Protein AF-A0A0D1ZKR7-F1 (afdb_monomer_lite)

pLDDT: mean 76.99, std 15.0, range [28.22, 93.5]

Organism: NCBI:txid569365

Radius of gyration: 15.94 Å; chains: 1; bounding box: 46×26×47 Å

Structure (mmCIF, N/CA/C/O backbone):
data_AF-A0A0D1ZKR7-F1
#
_entry.id   AF-A0A0D1ZKR7-F1
#
loop_
_atom_site.group_PDB
_atom_site.id
_atom_site.type_symbol
_atom_site.label_atom_id
_atom_site.label_alt_id
_atom_site.label_comp_id
_atom_site.label_asym_id
_atom_site.label_entity_id
_atom_site.label_seq_id
_atom_site.pdbx_PDB_ins_code
_atom_site.Cartn_x
_atom_site.Cartn_y
_atom_site.Cartn_z
_atom_site.occupancy
_atom_site.B_iso_or_equiv
_atom_site.auth_seq_id
_atom_site.auth_comp_id
_atom_site.auth_asym_id
_atom_site.auth_atom_id
_atom_site.pdbx_PDB_model_num
ATOM 1 N N . MET A 1 1 ? -23.865 -12.008 8.000 1.00 28.22 1 MET A N 1
ATOM 2 C CA . MET A 1 1 ? -23.292 -11.454 6.757 1.00 28.22 1 MET A CA 1
ATOM 3 C C . MET A 1 1 ? -22.402 -10.299 7.168 1.00 28.22 1 MET A C 1
ATOM 5 O O . MET A 1 1 ? -22.925 -9.312 7.665 1.00 28.22 1 MET A O 1
ATOM 9 N N . VAL A 1 2 ? -21.082 -10.460 7.088 1.00 32.28 2 VAL A N 1
ATOM 10 C CA . VAL A 1 2 ? -20.154 -9.342 7.297 1.00 32.28 2 VAL A CA 1
ATOM 11 C C . VAL A 1 2 ? -20.226 -8.478 6.047 1.00 32.28 2 VAL A C 1
ATOM 13 O O . VAL A 1 2 ? -19.867 -8.919 4.959 1.00 32.28 2 VAL A O 1
ATOM 16 N N . VAL A 1 3 ? -20.813 -7.293 6.183 1.00 32.81 3 VAL A N 1
ATOM 17 C CA . VAL A 1 3 ? -20.781 -6.279 5.128 1.00 32.81 3 VAL A CA 1
ATOM 18 C C . VAL A 1 3 ? -19.300 -6.003 4.857 1.00 32.81 3 VAL A C 1
ATOM 20 O O . VAL A 1 3 ? -18.576 -5.764 5.827 1.00 32.81 3 VAL A O 1
ATOM 23 N N . PRO A 1 4 ? -18.810 -6.086 3.607 1.00 40.00 4 PRO A N 1
ATOM 24 C CA . PRO A 1 4 ? -17.446 -5.676 3.325 1.00 40.00 4 PRO A CA 1
ATOM 25 C C . PRO A 1 4 ? -17.354 -4.203 3.713 1.00 40.00 4 PRO A C 1
ATOM 27 O O . PRO A 1 4 ? -18.052 -3.361 3.153 1.00 40.00 4 PRO A O 1
ATOM 30 N N . LEU A 1 5 ? -16.566 -3.916 4.748 1.00 44.47 5 LEU A N 1
ATOM 31 C CA . LEU A 1 5 ? -16.578 -2.620 5.420 1.00 44.47 5 LEU A CA 1
ATOM 32 C C . LEU A 1 5 ? -16.019 -1.494 4.523 1.00 44.47 5 LEU A C 1
ATOM 34 O O . LEU A 1 5 ? -16.132 -0.331 4.890 1.00 44.47 5 LEU A O 1
ATOM 38 N N . PHE A 1 6 ? -15.466 -1.813 3.341 1.00 45.81 6 PHE A N 1
ATOM 39 C CA . PHE A 1 6 ? -14.691 -0.895 2.501 1.00 45.81 6 PHE A CA 1
ATOM 40 C C . PHE A 1 6 ? -14.958 -1.069 1.003 1.00 45.81 6 PHE A C 1
ATOM 42 O O . PHE A 1 6 ? -15.049 -2.189 0.502 1.00 45.81 6 PHE A O 1
ATOM 49 N N . GLY A 1 7 ? -14.987 0.058 0.281 1.00 51.41 7 GLY A N 1
ATOM 50 C CA . GLY A 1 7 ? -14.924 0.113 -1.186 1.00 51.41 7 GLY A CA 1
ATOM 51 C C . GLY A 1 7 ? -13.571 -0.315 -1.777 1.00 51.41 7 GLY A C 1
ATOM 52 O O . GLY A 1 7 ? -13.465 -0.445 -2.990 1.00 51.41 7 GLY A O 1
ATOM 53 N N . TRP A 1 8 ? -12.564 -0.569 -0.932 1.00 66.06 8 TRP A N 1
ATOM 54 C CA . TRP A 1 8 ? -11.335 -1.299 -1.253 1.00 66.06 8 TRP A CA 1
ATOM 55 C C . TRP A 1 8 ? -11.293 -2.536 -0.352 1.00 66.06 8 TRP A C 1
ATOM 57 O O . TRP A 1 8 ? -11.145 -2.415 0.864 1.00 66.06 8 TRP A O 1
ATOM 67 N N . SER A 1 9 ? -11.552 -3.718 -0.906 1.00 68.75 9 SER A N 1
ATOM 68 C CA . SER A 1 9 ? -11.776 -4.922 -0.107 1.00 68.75 9 SER A CA 1
ATOM 69 C C . SER A 1 9 ? -10.486 -5.430 0.546 1.00 68.75 9 SER A C 1
ATOM 71 O O . SER A 1 9 ? -9.378 -5.175 0.077 1.00 68.75 9 SER A O 1
ATOM 73 N N . ALA A 1 10 ? -10.613 -6.238 1.606 1.00 68.88 10 ALA A N 1
ATOM 74 C CA . ALA A 1 10 ? -9.464 -6.932 2.198 1.00 68.88 10 ALA A CA 1
ATOM 75 C C . ALA A 1 10 ? -8.719 -7.817 1.174 1.00 68.88 10 ALA A C 1
ATOM 77 O O . ALA A 1 10 ? -7.517 -8.036 1.311 1.00 68.88 10 ALA A O 1
ATOM 78 N N . GLY A 1 11 ? -9.423 -8.307 0.145 1.00 69.94 11 GLY A N 1
ATOM 79 C CA . GLY A 1 11 ? -8.822 -9.018 -0.983 1.00 69.94 11 GLY A CA 1
ATOM 80 C C . GLY A 1 11 ? -7.975 -8.100 -1.863 1.00 69.94 11 GLY A C 1
ATOM 81 O O . GLY A 1 11 ? -6.853 -8.468 -2.207 1.00 69.94 11 GLY A O 1
ATOM 82 N N . ASP A 1 12 ? -8.462 -6.891 -2.148 1.00 77.81 12 ASP A N 1
ATOM 83 C CA . ASP A 1 12 ? -7.728 -5.893 -2.933 1.00 77.81 12 ASP A CA 1
ATOM 84 C C . ASP A 1 12 ? -6.428 -5.495 -2.228 1.00 77.81 12 ASP A C 1
ATOM 86 O O . ASP A 1 12 ? -5.372 -5.497 -2.853 1.00 77.81 12 ASP A O 1
ATOM 90 N N . VAL A 1 13 ? -6.457 -5.294 -0.904 1.00 79.44 13 VAL A N 1
ATOM 91 C CA . VAL A 1 13 ? -5.251 -5.001 -0.106 1.00 79.44 13 VAL A CA 1
ATOM 92 C C . VAL A 1 13 ? -4.197 -6.108 -0.245 1.00 79.44 13 VAL A C 1
ATOM 94 O O . VAL A 1 13 ? -3.022 -5.823 -0.482 1.00 79.44 13 VAL A O 1
ATOM 97 N N . VAL A 1 14 ? -4.598 -7.381 -0.152 1.00 80.31 14 VAL A N 1
ATOM 98 C CA . VAL A 1 14 ? -3.680 -8.529 -0.302 1.00 80.31 14 VAL A CA 1
ATOM 99 C C . VAL A 1 14 ? -3.076 -8.581 -1.707 1.00 80.31 14 VAL A C 1
ATOM 101 O O . VAL A 1 14 ? -1.869 -8.800 -1.863 1.00 80.31 14 VAL A O 1
ATOM 104 N N . VAL A 1 15 ? -3.895 -8.361 -2.737 1.00 80.94 15 VAL A N 1
ATOM 105 C CA . VAL A 1 15 ? -3.432 -8.308 -4.131 1.00 80.94 15 VAL A CA 1
ATOM 106 C C . VAL A 1 15 ? -2.446 -7.155 -4.322 1.00 80.94 15 VAL A C 1
ATOM 108 O O . VAL A 1 15 ? -1.374 -7.357 -4.903 1.00 80.94 15 VAL A O 1
ATOM 111 N N . SER A 1 16 ? -2.742 -5.981 -3.764 1.00 81.31 16 SER A N 1
ATOM 112 C CA . SER A 1 16 ? -1.883 -4.803 -3.844 1.00 81.31 16 SER A CA 1
ATOM 113 C C . SER A 1 16 ? -0.528 -5.017 -3.173 1.00 81.31 16 SER A C 1
ATOM 115 O O . SER A 1 16 ? 0.496 -4.696 -3.776 1.00 81.31 16 SER A O 1
ATOM 117 N N . ILE A 1 17 ? -0.488 -5.618 -1.977 1.00 84.38 17 ILE A N 1
ATOM 118 C CA . ILE A 1 17 ? 0.759 -5.982 -1.275 1.00 84.38 17 ILE A CA 1
ATOM 119 C C . ILE A 1 17 ? 1.634 -6.870 -2.165 1.00 84.38 17 ILE A C 1
ATOM 121 O O . ILE A 1 17 ? 2.829 -6.605 -2.346 1.00 84.38 17 ILE A O 1
ATOM 125 N N . LYS A 1 18 ? 1.041 -7.911 -2.764 1.00 83.06 18 LYS A N 1
ATOM 126 C CA . LYS A 1 18 ? 1.758 -8.835 -3.652 1.00 83.06 18 LYS A CA 1
ATOM 127 C C . LYS A 1 18 ? 2.335 -8.100 -4.865 1.00 83.06 18 LYS A C 1
ATOM 129 O O . LYS A 1 18 ? 3.520 -8.260 -5.164 1.00 83.06 18 LYS A O 1
ATOM 134 N N . LEU A 1 19 ? 1.532 -7.257 -5.512 1.00 81.44 19 LEU A N 1
ATOM 135 C CA . LEU A 1 19 ? 1.938 -6.508 -6.698 1.00 81.44 19 LEU A CA 1
ATOM 136 C C . LEU A 1 19 ? 3.054 -5.492 -6.388 1.00 81.44 19 LEU A C 1
ATOM 138 O O . LEU A 1 19 ? 4.050 -5.438 -7.110 1.00 81.44 19 LEU A O 1
ATOM 142 N N . LEU A 1 20 ? 2.958 -4.755 -5.275 1.00 85.25 20 LEU A N 1
ATOM 143 C CA . LEU A 1 20 ? 3.997 -3.823 -4.811 1.00 85.25 20 LEU A CA 1
ATOM 144 C C . LEU A 1 20 ? 5.337 -4.537 -4.575 1.00 85.25 20 LEU A C 1
ATOM 146 O O . LEU A 1 20 ? 6.380 -4.091 -5.065 1.00 85.25 20 LEU A O 1
ATOM 150 N N . ARG A 1 21 ? 5.314 -5.686 -3.882 1.00 85.62 21 ARG A N 1
ATOM 151 C CA . ARG A 1 21 ? 6.510 -6.511 -3.631 1.00 85.62 21 ARG A CA 1
ATOM 152 C C . ARG A 1 21 ? 7.138 -7.008 -4.933 1.00 85.62 21 ARG A C 1
ATOM 154 O O . ARG A 1 21 ? 8.359 -6.945 -5.096 1.00 85.62 21 ARG A O 1
ATOM 161 N N . GLN A 1 22 ? 6.314 -7.457 -5.877 1.00 80.25 22 GLN A N 1
ATOM 162 C CA . GLN A 1 22 ? 6.775 -7.911 -7.186 1.00 80.25 22 GLN A CA 1
ATOM 163 C C . GLN A 1 22 ? 7.427 -6.762 -7.974 1.00 80.25 22 GLN A C 1
ATOM 165 O O . GLN A 1 22 ? 8.522 -6.941 -8.510 1.00 80.25 22 GLN A O 1
ATOM 170 N N . ILE A 1 23 ? 6.845 -5.560 -7.977 1.00 78.62 23 ILE A N 1
ATOM 171 C CA . ILE A 1 23 ? 7.433 -4.381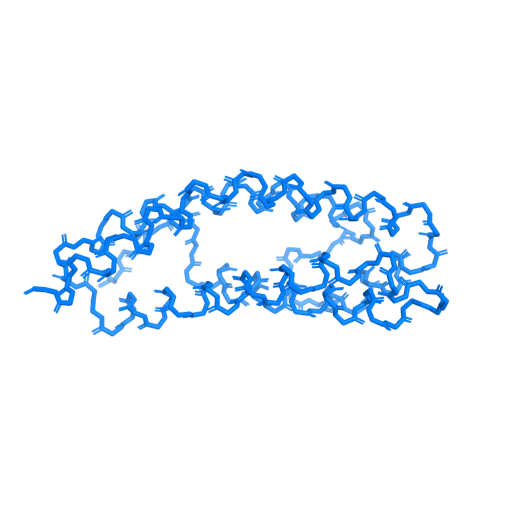 -8.638 1.00 78.62 23 ILE A CA 1
ATOM 172 C C . ILE A 1 23 ? 8.766 -3.979 -7.991 1.00 78.62 23 ILE A C 1
ATOM 174 O O . ILE A 1 23 ? 9.743 -3.708 -8.691 1.00 78.62 23 ILE A O 1
ATOM 178 N N . GLY A 1 24 ? 8.861 -4.009 -6.660 1.00 78.00 24 GLY A N 1
ATOM 179 C CA . GLY A 1 24 ? 10.133 -3.796 -5.966 1.00 78.00 24 GLY A CA 1
ATOM 180 C C . GLY A 1 24 ? 11.208 -4.803 -6.405 1.00 78.00 24 GLY A C 1
ATOM 181 O O . GLY A 1 24 ? 12.350 -4.429 -6.687 1.00 78.00 24 GLY A O 1
ATOM 182 N N . ALA A 1 25 ? 10.847 -6.083 -6.539 1.00 77.25 25 ALA A N 1
ATOM 183 C CA . ALA A 1 25 ? 11.747 -7.116 -7.057 1.00 77.25 25 ALA A CA 1
ATOM 184 C C . ALA A 1 25 ? 12.125 -6.891 -8.534 1.00 77.25 25 ALA A C 1
ATOM 186 O O . ALA A 1 25 ? 13.268 -7.152 -8.928 1.00 77.25 25 ALA A O 1
ATOM 187 N N . ALA A 1 26 ? 11.204 -6.357 -9.340 1.00 73.12 26 ALA A N 1
ATOM 188 C CA . ALA A 1 26 ? 11.451 -5.990 -10.728 1.00 73.12 26 ALA A CA 1
ATOM 189 C C . ALA A 1 26 ? 12.564 -4.955 -10.849 1.00 73.12 26 ALA A C 1
ATOM 191 O O . ALA A 1 26 ? 13.538 -5.183 -11.566 1.00 73.12 26 ALA A O 1
ATOM 192 N N . PHE A 1 27 ? 12.452 -3.855 -10.105 1.00 71.50 27 PHE A N 1
ATOM 193 C CA . PHE A 1 27 ? 13.473 -2.815 -10.079 1.00 71.50 27 PHE A CA 1
ATOM 194 C C . PHE A 1 27 ? 14.833 -3.356 -9.613 1.00 71.5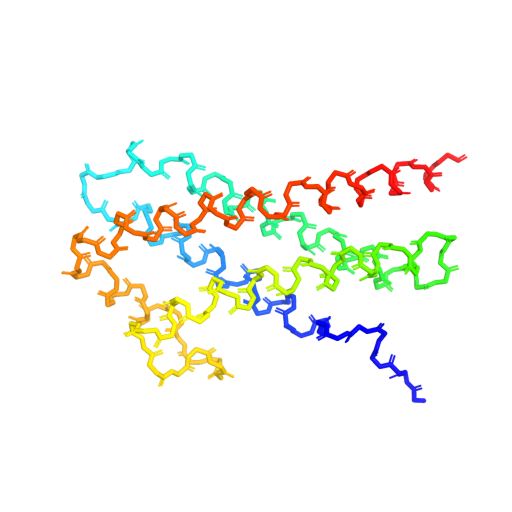0 27 PHE A C 1
ATOM 196 O O . PHE A 1 27 ? 15.860 -2.977 -10.174 1.00 71.50 27 PHE A O 1
ATOM 203 N N . LYS A 1 28 ? 14.861 -4.293 -8.648 1.00 72.31 28 LYS A N 1
ATOM 204 C CA . LYS A 1 28 ? 16.107 -4.933 -8.175 1.00 72.31 28 LYS A CA 1
ATOM 205 C C . LYS A 1 28 ? 16.831 -5.741 -9.253 1.00 72.31 28 LYS A C 1
ATOM 207 O O . LYS A 1 28 ? 18.050 -5.856 -9.182 1.00 72.31 28 LYS A O 1
ATOM 212 N N . SER A 1 29 ? 16.097 -6.320 -10.202 1.00 69.19 29 SER A N 1
ATOM 213 C CA . SER A 1 29 ? 16.650 -7.179 -11.259 1.00 69.19 29 SER A CA 1
ATOM 214 C C . SER A 1 29 ? 16.609 -6.536 -12.651 1.00 69.19 29 SER A C 1
ATOM 216 O O . SER A 1 29 ? 16.708 -7.238 -13.653 1.00 69.19 29 SER A O 1
ATOM 218 N N . ALA A 1 30 ? 16.447 -5.211 -12.728 1.00 67.31 30 ALA A N 1
ATOM 219 C CA . ALA A 1 30 ? 16.784 -4.426 -13.911 1.00 67.31 30 ALA A CA 1
ATOM 220 C C . ALA A 1 30 ? 18.292 -4.119 -13.872 1.00 67.31 30 ALA A C 1
ATOM 222 O O . ALA A 1 30 ? 18.769 -3.399 -12.990 1.00 67.31 30 ALA A O 1
ATOM 223 N N . ASP A 1 31 ? 19.045 -4.723 -14.788 1.00 55.88 31 ASP A N 1
ATOM 224 C CA . ASP A 1 31 ? 20.508 -4.698 -14.778 1.00 55.88 31 ASP A CA 1
ATOM 225 C C . ASP A 1 31 ? 21.069 -3.262 -14.889 1.00 55.88 31 ASP A C 1
ATOM 227 O O . ASP A 1 31 ? 20.514 -2.415 -15.593 1.00 55.88 31 ASP A O 1
ATOM 231 N N . GLY A 1 32 ? 22.140 -2.955 -14.147 1.00 60.09 32 GLY A N 1
ATOM 232 C CA . GLY A 1 32 ? 22.817 -1.642 -14.161 1.00 60.09 32 GLY A CA 1
ATOM 233 C C . GLY A 1 32 ? 22.067 -0.459 -13.517 1.00 60.09 32 GLY A C 1
ATOM 234 O O . GLY A 1 32 ? 22.575 0.661 -13.513 1.00 60.09 32 GLY A O 1
ATOM 235 N N . ALA A 1 33 ? 20.875 -0.682 -12.953 1.00 60.25 33 ALA A N 1
ATOM 236 C CA . ALA A 1 33 ? 19.954 0.376 -12.532 1.00 60.25 33 ALA A CA 1
ATOM 237 C C . ALA A 1 33 ? 19.551 0.361 -11.042 1.00 60.25 33 ALA A C 1
ATOM 239 O O . ALA A 1 33 ? 18.754 1.185 -10.592 1.00 60.25 33 ALA A O 1
ATOM 240 N N . LYS A 1 34 ? 20.097 -0.560 -10.249 1.00 63.97 34 LYS A N 1
ATOM 241 C CA . LYS A 1 34 ? 19.690 -0.766 -8.851 1.00 63.97 34 LYS A CA 1
ATOM 242 C C . LYS A 1 34 ? 19.825 0.493 -7.979 1.00 63.97 34 LYS A C 1
ATOM 244 O O . LYS A 1 34 ? 18.963 0.742 -7.145 1.00 63.97 34 LYS A O 1
ATOM 249 N N . ALA A 1 35 ? 20.861 1.304 -8.208 1.00 70.38 35 ALA A N 1
ATOM 250 C CA . ALA A 1 35 ? 21.077 2.555 -7.478 1.00 70.38 35 ALA A CA 1
ATOM 251 C C . ALA A 1 35 ? 20.072 3.660 -7.856 1.00 70.38 35 ALA A C 1
ATOM 253 O O . ALA A 1 35 ? 19.650 4.418 -6.997 1.00 70.38 35 ALA A O 1
ATOM 254 N N . GLN A 1 36 ? 19.631 3.743 -9.119 1.00 74.38 36 GLN A N 1
ATOM 255 C CA . GLN A 1 36 ? 18.681 4.790 -9.540 1.00 74.38 36 GLN A CA 1
ATOM 256 C C . GLN A 1 36 ? 17.232 4.526 -9.092 1.00 74.38 36 GLN A C 1
ATOM 258 O O . GLN A 1 36 ? 16.401 5.443 -9.125 1.00 74.38 36 GLN A O 1
ATOM 263 N N . TYR A 1 37 ? 16.930 3.289 -8.687 1.00 79.44 37 TYR A N 1
ATOM 264 C CA . TYR A 1 37 ? 15.609 2.856 -8.227 1.00 79.44 37 TYR A CA 1
ATOM 265 C C . TYR A 1 37 ? 15.584 2.440 -6.752 1.00 79.44 37 TYR A C 1
ATOM 267 O O . TYR A 1 37 ? 14.535 2.004 -6.287 1.00 79.44 37 TYR A O 1
ATOM 275 N N . SER A 1 38 ? 16.691 2.573 -6.012 1.00 83.12 38 SER A N 1
ATOM 276 C CA . SER A 1 38 ? 16.787 2.142 -4.608 1.00 83.12 38 SER A CA 1
ATOM 277 C C . SER A 1 38 ? 15.677 2.726 -3.744 1.00 83.12 38 SER A C 1
ATOM 279 O O . SER A 1 38 ? 15.033 1.993 -3.003 1.00 83.12 38 SER A O 1
ATOM 281 N N . ASP A 1 39 ? 15.403 4.018 -3.900 1.00 86.44 39 ASP A N 1
ATOM 282 C CA . ASP A 1 39 ? 14.418 4.722 -3.079 1.00 86.44 39 ASP A CA 1
ATOM 283 C C . ASP A 1 39 ? 12.997 4.255 -3.392 1.00 86.44 39 ASP A C 1
ATOM 285 O O . ASP A 1 39 ? 12.205 4.015 -2.484 1.00 86.44 39 ASP A O 1
ATOM 289 N N . ALA A 1 40 ? 12.695 4.045 -4.677 1.00 86.38 40 ALA A N 1
ATOM 290 C CA . ALA A 1 40 ? 11.411 3.509 -5.118 1.00 86.38 40 ALA A CA 1
ATOM 291 C C . ALA A 1 40 ? 11.214 2.070 -4.622 1.00 86.38 40 ALA A C 1
ATOM 293 O O . ALA A 1 40 ? 10.141 1.725 -4.139 1.00 86.38 40 ALA A O 1
ATOM 294 N N . ILE A 1 41 ? 12.261 1.239 -4.693 1.00 85.25 41 ILE A N 1
ATOM 295 C CA . ILE A 1 41 ? 12.250 -0.129 -4.165 1.00 85.25 41 ILE A CA 1
ATOM 296 C C . ILE A 1 41 ? 11.945 -0.117 -2.669 1.00 85.25 41 ILE A C 1
ATOM 298 O O . ILE A 1 41 ? 11.030 -0.810 -2.236 1.00 85.25 41 ILE A O 1
ATOM 30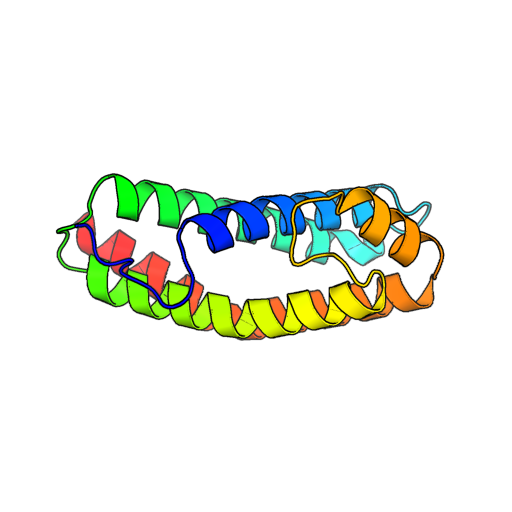2 N N . LEU A 1 42 ? 12.719 0.644 -1.891 1.00 89.94 42 LEU A N 1
ATOM 303 C CA . LEU A 1 42 ? 12.570 0.707 -0.440 1.00 89.94 42 LEU A CA 1
ATOM 304 C C . LEU A 1 42 ? 11.174 1.192 -0.069 1.00 89.94 42 LEU A C 1
ATOM 306 O O . LEU A 1 42 ? 10.505 0.559 0.741 1.00 89.94 42 LEU A O 1
ATOM 310 N N . TRP A 1 43 ? 10.707 2.255 -0.723 1.00 91.62 43 TRP A N 1
ATOM 311 C CA . TRP A 1 43 ? 9.386 2.799 -0.459 1.00 91.62 43 TRP A CA 1
ATOM 312 C C . TRP A 1 43 ? 8.261 1.805 -0.781 1.00 91.62 43 TRP A C 1
ATOM 314 O O . TRP A 1 43 ? 7.372 1.626 0.044 1.00 91.62 43 TRP A O 1
ATOM 324 N N . LEU A 1 44 ? 8.312 1.104 -1.922 1.00 89.06 44 LEU A N 1
ATOM 325 C CA . LEU A 1 44 ? 7.312 0.087 -2.280 1.00 89.06 44 LEU A CA 1
ATOM 326 C C . LEU A 1 44 ? 7.273 -1.071 -1.276 1.00 89.06 44 LEU A C 1
ATOM 328 O O . LEU A 1 44 ? 6.193 -1.568 -0.964 1.00 89.06 44 LEU A O 1
ATOM 332 N N . GLN A 1 45 ? 8.438 -1.501 -0.777 1.00 90.19 45 GLN A N 1
ATOM 333 C CA . GLN A 1 45 ? 8.515 -2.540 0.252 1.00 90.19 45 GLN A CA 1
ATOM 334 C C . GLN A 1 45 ? 7.906 -2.044 1.567 1.00 90.19 45 GLN A C 1
ATOM 336 O O . GLN A 1 45 ? 6.992 -2.678 2.080 1.00 90.19 45 GLN A O 1
ATOM 341 N N . SER A 1 46 ? 8.322 -0.870 2.048 1.00 91.12 46 SER A N 1
ATOM 342 C CA . SER A 1 46 ? 7.772 -0.284 3.274 1.00 91.12 46 SER A CA 1
ATOM 343 C C . SER A 1 46 ? 6.269 -0.027 3.184 1.00 91.12 46 SER A C 1
ATOM 345 O O . SER A 1 46 ? 5.555 -0.234 4.159 1.00 91.12 46 SER A O 1
ATOM 347 N N . PHE A 1 47 ? 5.771 0.401 2.024 1.00 91.62 47 PHE A N 1
ATOM 348 C CA . PHE A 1 47 ? 4.346 0.629 1.820 1.00 91.62 47 PHE A CA 1
ATOM 349 C C . PHE A 1 47 ? 3.548 -0.683 1.835 1.00 91.62 47 PHE A C 1
ATOM 351 O O . PHE A 1 47 ? 2.475 -0.740 2.429 1.00 91.62 47 PHE A O 1
ATOM 358 N N . ALA A 1 48 ? 4.086 -1.755 1.245 1.00 90.12 48 ALA A N 1
ATOM 359 C CA . ALA A 1 48 ? 3.478 -3.080 1.325 1.00 90.12 48 ALA A CA 1
ATOM 360 C C . ALA A 1 48 ? 3.400 -3.587 2.776 1.00 90.12 48 ALA A C 1
ATOM 362 O O . ALA A 1 48 ? 2.356 -4.083 3.186 1.00 90.12 48 ALA A O 1
ATOM 363 N N . ASP A 1 49 ? 4.465 -3.404 3.558 1.00 91.56 49 ASP A N 1
ATOM 364 C CA . ASP A 1 49 ? 4.502 -3.825 4.965 1.00 91.56 49 ASP A CA 1
ATOM 365 C C . ASP A 1 49 ? 3.519 -3.003 5.824 1.00 91.56 49 ASP A C 1
ATOM 367 O O . ASP A 1 49 ? 2.826 -3.542 6.681 1.00 91.56 49 ASP A O 1
ATOM 371 N N . GLN A 1 50 ? 3.372 -1.701 5.549 1.00 90.25 50 GLN A N 1
ATOM 372 C CA . GLN A 1 50 ? 2.357 -0.864 6.200 1.00 90.25 50 GLN A CA 1
ATOM 373 C C . GLN A 1 50 ? 0.932 -1.348 5.911 1.00 90.25 50 GLN A C 1
ATOM 375 O O . GLN A 1 50 ? 0.117 -1.4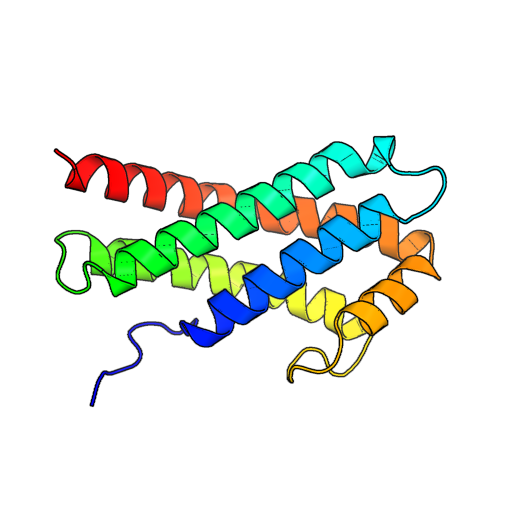21 6.826 1.00 90.25 50 GLN A O 1
ATOM 380 N N . LEU A 1 51 ? 0.624 -1.696 4.658 1.00 89.50 51 LEU A N 1
ATOM 381 C CA . LEU A 1 51 ? -0.685 -2.249 4.301 1.00 89.50 51 LEU A CA 1
ATOM 382 C C . LEU A 1 51 ? -0.945 -3.599 4.984 1.00 89.50 51 LEU A C 1
ATOM 384 O O . LEU A 1 51 ? -2.076 -3.863 5.389 1.00 89.50 51 LEU A O 1
ATOM 388 N N . GLU A 1 52 ? 0.089 -4.430 5.136 1.00 90.06 52 GLU A N 1
ATOM 389 C CA . GLU A 1 52 ? 0.006 -5.711 5.844 1.00 90.06 52 GLU A CA 1
ATOM 390 C C . GLU A 1 52 ? -0.331 -5.499 7.326 1.00 90.06 52 GLU A C 1
ATOM 392 O O . GLU A 1 52 ? -1.331 -6.036 7.798 1.00 90.06 52 GLU A O 1
ATOM 397 N N . HIS A 1 53 ? 0.390 -4.615 8.024 1.00 88.06 53 HIS A N 1
ATOM 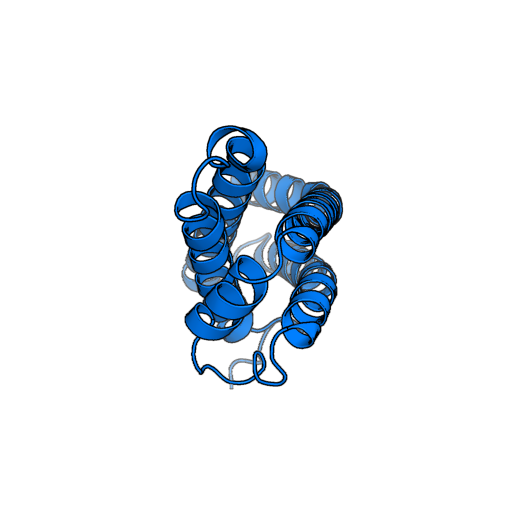398 C CA . HIS A 1 53 ? 0.110 -4.303 9.431 1.00 88.06 53 HIS A CA 1
ATOM 399 C C . HIS A 1 53 ? -1.292 -3.717 9.649 1.00 88.06 53 HIS A C 1
ATOM 401 O O . HIS A 1 53 ? -1.978 -4.074 10.605 1.00 88.06 53 HIS A O 1
ATOM 407 N N . VAL A 1 54 ? -1.746 -2.824 8.763 1.00 86.38 54 VAL A N 1
ATOM 408 C CA . VAL A 1 54 ? -3.094 -2.239 8.861 1.00 86.38 54 VAL A CA 1
ATOM 409 C C . VAL A 1 54 ? -4.166 -3.306 8.678 1.00 86.38 54 VAL A C 1
ATOM 411 O O . VAL A 1 54 ? -5.157 -3.316 9.409 1.00 86.38 54 VAL A O 1
ATOM 414 N N . LYS A 1 55 ? -3.963 -4.225 7.729 1.00 86.62 55 LYS A N 1
ATOM 415 C CA . LYS A 1 55 ? -4.863 -5.358 7.526 1.00 86.62 55 LYS A CA 1
ATOM 416 C C . LYS A 1 55 ? -4.913 -6.248 8.771 1.00 86.62 55 LYS A C 1
ATOM 418 O O . LYS A 1 55 ? -6.005 -6.539 9.250 1.00 86.62 55 LYS A O 1
ATOM 423 N N . GLU A 1 56 ? -3.758 -6.664 9.288 1.00 86.50 56 GLU A N 1
ATOM 424 C CA . GLU A 1 56 ? -3.663 -7.513 10.484 1.00 86.50 56 GLU A CA 1
ATOM 425 C C . GLU A 1 56 ? -4.357 -6.872 11.688 1.00 86.50 56 GLU A C 1
ATOM 427 O O . GLU A 1 56 ? -5.103 -7.532 12.411 1.00 86.50 56 GLU A O 1
ATOM 432 N N . TYR A 1 57 ? -4.174 -5.564 11.864 1.00 83.88 57 TYR A N 1
ATOM 433 C CA . TYR A 1 57 ? -4.820 -4.811 12.926 1.00 83.88 57 TYR A CA 1
ATOM 434 C C . TYR A 1 57 ? -6.348 -4.784 12.794 1.00 83.88 57 TYR A C 1
ATOM 436 O O . TYR A 1 57 ? -7.051 -5.062 13.766 1.00 83.88 57 TYR A O 1
ATOM 444 N N . LEU A 1 58 ? -6.874 -4.460 11.607 1.00 82.75 58 LEU A N 1
ATOM 445 C CA . LEU A 1 58 ? -8.321 -4.401 11.374 1.00 82.75 58 LEU A CA 1
ATOM 446 C C . LEU A 1 58 ? -8.983 -5.776 11.533 1.00 82.75 58 LEU A C 1
ATOM 448 O O . LEU A 1 58 ? -10.100 -5.855 12.045 1.00 82.75 58 LEU A O 1
ATOM 452 N N . ASP A 1 59 ? -8.289 -6.847 11.139 1.00 83.88 59 ASP A N 1
ATOM 453 C CA . ASP A 1 59 ? -8.753 -8.222 11.333 1.00 83.88 59 ASP A CA 1
ATOM 454 C C . ASP A 1 59 ? -8.767 -8.612 12.823 1.00 83.88 59 ASP A C 1
ATOM 456 O O . ASP A 1 59 ? -9.705 -9.265 13.283 1.00 83.88 59 ASP A O 1
ATOM 460 N N . ALA A 1 60 ? -7.747 -8.205 13.588 1.00 84.44 60 ALA A N 1
ATOM 461 C CA . ALA A 1 60 ? -7.633 -8.516 15.013 1.00 84.44 60 ALA A CA 1
ATOM 462 C C . ALA A 1 60 ? -8.578 -7.678 15.892 1.00 84.44 60 ALA A C 1
ATOM 464 O O . ALA A 1 60 ? -9.053 -8.156 16.924 1.00 84.44 60 ALA A O 1
ATOM 465 N N . GLN A 1 61 ? -8.846 -6.427 15.505 1.00 82.50 61 GLN A N 1
ATOM 466 C CA . GLN A 1 61 ? -9.606 -5.453 16.294 1.00 82.50 61 GLN A CA 1
ATOM 467 C C . GLN A 1 61 ? -10.695 -4.764 15.443 1.00 82.50 61 GLN A C 1
ATOM 469 O O . GLN A 1 61 ? -10.648 -3.555 15.196 1.00 82.50 61 GLN A O 1
ATOM 474 N N . PRO A 1 62 ? -11.735 -5.494 15.002 1.00 76.00 62 PRO A N 1
ATOM 475 C CA . PRO A 1 62 ? -12.744 -4.938 14.098 1.00 76.00 62 PRO A CA 1
ATOM 476 C C . PRO A 1 62 ? -13.655 -3.888 14.756 1.00 76.00 62 PRO A C 1
ATOM 478 O O . PRO A 1 62 ? -14.211 -3.036 14.068 1.00 76.00 62 PRO A O 1
ATOM 481 N N . THR A 1 63 ? -13.817 -3.925 16.083 1.00 81.62 63 THR A N 1
ATOM 482 C CA . THR A 1 63 ? -14.715 -3.033 16.848 1.00 81.62 63 THR A CA 1
ATOM 483 C C . THR A 1 63 ? -13.972 -1.957 17.634 1.00 81.62 63 THR A C 1
ATOM 485 O O . THR A 1 63 ? -14.504 -1.392 18.590 1.00 81.62 63 THR A O 1
ATOM 488 N N . ALA A 1 64 ? -12.714 -1.722 17.288 1.00 84.25 64 ALA A N 1
ATOM 489 C CA . ALA A 1 64 ? -11.875 -0.768 17.976 1.00 84.25 64 ALA A CA 1
ATOM 490 C C . ALA A 1 64 ? -12.288 0.680 17.670 1.00 84.25 64 ALA A C 1
ATOM 492 O O . ALA A 1 64 ? -12.905 0.973 16.642 1.00 84.25 64 ALA A O 1
ATOM 493 N N . LYS A 1 65 ? -11.968 1.596 18.592 1.00 87.69 65 LYS A N 1
ATOM 494 C CA . LYS A 1 65 ? -12.476 2.978 18.594 1.00 87.69 65 LYS A CA 1
ATOM 495 C C . LYS A 1 65 ? -12.236 3.700 17.267 1.00 87.69 65 LYS A C 1
ATOM 497 O O . LYS A 1 65 ? -13.116 4.429 16.813 1.00 87.69 65 LYS A O 1
ATOM 502 N N . TYR A 1 66 ? -11.069 3.499 16.658 1.00 88.25 66 TYR A N 1
ATOM 503 C CA . TYR A 1 66 ? -10.688 4.171 15.416 1.00 88.25 66 TYR A CA 1
ATOM 504 C C . TYR A 1 66 ? -10.773 3.272 14.177 1.00 88.25 66 TYR A C 1
ATOM 506 O O . TYR A 1 66 ? -10.442 3.731 13.083 1.00 88.25 66 TYR A O 1
ATOM 514 N N . SER A 1 67 ? -11.268 2.032 14.293 1.00 86.31 67 SER A N 1
ATOM 515 C CA . SER A 1 67 ? -11.317 1.082 13.169 1.00 86.31 67 SER A CA 1
ATOM 516 C C . SER A 1 67 ? -12.097 1.625 11.971 1.00 86.31 67 SER A C 1
ATOM 518 O O . SER A 1 67 ? -11.677 1.405 10.842 1.00 86.31 67 SER A O 1
ATOM 520 N N . ALA A 1 68 ? -13.172 2.392 12.202 1.00 86.19 68 ALA A N 1
ATOM 521 C CA . ALA A 1 68 ? -13.985 3.022 11.153 1.00 86.19 68 ALA A CA 1
ATOM 522 C C . ALA A 1 68 ? -13.337 4.255 10.490 1.00 86.19 68 ALA A C 1
ATOM 524 O O . ALA A 1 68 ? -13.702 4.597 9.366 1.00 86.19 68 ALA A O 1
ATOM 525 N N . GLU A 1 69 ? -12.358 4.893 11.132 1.00 89.06 69 GLU A N 1
ATOM 526 C CA . GLU A 1 69 ? -11.581 5.973 10.510 1.00 89.06 69 GLU A CA 1
ATOM 527 C C . GLU A 1 69 ? -10.376 5.402 9.744 1.00 89.06 69 GLU A C 1
ATOM 529 O O . GLU A 1 69 ? -10.140 5.770 8.597 1.00 89.06 69 GLU A O 1
ATOM 534 N N . ILE A 1 70 ? -9.679 4.408 10.310 1.00 88.25 70 ILE A N 1
ATOM 535 C CA . ILE A 1 70 ? -8.561 3.695 9.657 1.00 88.25 70 ILE A CA 1
ATOM 536 C C . ILE A 1 70 ? -9.014 3.081 8.324 1.00 88.25 70 ILE A C 1
ATOM 538 O O . ILE A 1 70 ? -8.446 3.344 7.268 1.00 88.25 70 ILE A O 1
ATOM 542 N N . ALA A 1 71 ? -10.100 2.323 8.376 1.00 86.25 71 ALA A N 1
ATOM 543 C CA . ALA A 1 71 ? -11.015 2.001 7.289 1.00 86.25 71 ALA A CA 1
ATOM 544 C C . ALA A 1 71 ? -11.106 3.005 6.122 1.00 86.25 71 ALA A C 1
ATOM 546 O O . ALA A 1 71 ? -10.886 2.675 4.955 1.00 86.25 71 ALA A O 1
ATOM 547 N N . ARG A 1 72 ? -11.472 4.247 6.441 1.00 88.62 72 ARG A N 1
ATOM 548 C CA . ARG A 1 72 ? -11.726 5.313 5.472 1.00 88.62 72 ARG A CA 1
ATOM 549 C C . ARG A 1 72 ? -10.434 5.781 4.812 1.00 88.62 72 ARG A C 1
ATOM 551 O O . ARG A 1 72 ? -10.403 6.091 3.617 1.00 88.62 72 ARG A O 1
ATOM 558 N N . GLN A 1 73 ? -9.351 5.797 5.581 1.00 90.50 73 GLN A N 1
ATOM 559 C CA . GLN A 1 73 ? -8.019 6.090 5.069 1.00 90.50 73 GLN A CA 1
ATOM 560 C C . GLN A 1 73 ? -7.528 4.977 4.139 1.00 90.50 73 GLN A C 1
ATOM 562 O O . GLN A 1 73 ? -6.995 5.270 3.070 1.00 90.50 73 GLN A O 1
ATOM 567 N N . VAL A 1 74 ? -7.797 3.711 4.472 1.00 88.75 74 VAL A N 1
ATOM 568 C CA . VAL A 1 74 ? -7.542 2.562 3.589 1.00 88.75 74 VAL A CA 1
ATOM 569 C C . VAL A 1 74 ? -8.320 2.703 2.278 1.00 88.75 74 VAL A C 1
ATOM 571 O O . VAL A 1 74 ? -7.729 2.571 1.211 1.00 88.75 74 VAL A O 1
ATOM 574 N N . GLU A 1 75 ? -9.598 3.084 2.308 1.00 88.56 75 GLU A N 1
ATOM 575 C CA . GLU A 1 75 ? -10.366 3.354 1.080 1.00 88.56 75 GLU A CA 1
ATOM 576 C C . GLU A 1 75 ? -9.743 4.484 0.233 1.00 88.56 75 GLU A C 1
ATOM 578 O O . GLU A 1 75 ? -9.691 4.409 -0.998 1.00 88.56 75 GLU A O 1
ATOM 583 N N . THR A 1 76 ? -9.233 5.533 0.883 1.00 89.44 76 THR A N 1
ATOM 584 C CA . THR A 1 76 ? -8.547 6.646 0.206 1.00 89.44 76 THR A CA 1
ATOM 585 C C . THR A 1 76 ? -7.248 6.185 -0.456 1.00 89.44 76 THR A C 1
ATOM 587 O O . THR A 1 76 ? -6.960 6.576 -1.590 1.00 89.44 76 THR A O 1
ATOM 590 N N . ILE A 1 77 ? -6.496 5.303 0.209 1.00 90.25 77 ILE A N 1
ATOM 591 C CA . ILE A 1 77 ? -5.322 4.645 -0.369 1.00 90.25 77 ILE A CA 1
ATOM 592 C C . ILE A 1 77 ? -5.724 3.798 -1.581 1.00 90.25 77 ILE A C 1
ATOM 594 O O . ILE A 1 77 ? -5.057 3.882 -2.611 1.00 90.25 77 ILE A O 1
ATOM 598 N N . GLY A 1 78 ? -6.829 3.054 -1.498 1.00 87.56 78 GLY A N 1
ATOM 599 C CA . GLY A 1 78 ? -7.346 2.253 -2.607 1.00 87.56 78 GLY A CA 1
ATOM 600 C C . GLY A 1 78 ? -7.605 3.071 -3.864 1.00 87.56 78 GLY A C 1
ATOM 601 O O . GLY A 1 78 ? -7.097 2.747 -4.931 1.00 87.56 78 GLY A O 1
ATOM 602 N N . LYS A 1 79 ? -8.254 4.231 -3.729 1.00 87.69 79 LYS A N 1
ATOM 603 C CA . LYS A 1 79 ? -8.490 5.148 -4.861 1.00 87.69 79 LYS A CA 1
ATOM 604 C C . LYS A 1 79 ? -7.193 5.649 -5.504 1.00 87.69 79 LYS A C 1
ATOM 606 O O . LYS A 1 79 ? -7.124 5.814 -6.725 1.00 87.69 79 LYS A O 1
ATOM 611 N N . ALA A 1 80 ? -6.161 5.913 -4.700 1.00 88.44 80 ALA A N 1
ATOM 612 C CA . ALA A 1 80 ? -4.840 6.271 -5.214 1.00 88.44 80 ALA A CA 1
ATOM 613 C C . ALA A 1 80 ? -4.174 5.079 -5.924 1.00 88.44 80 ALA A C 1
ATOM 615 O O . ALA A 1 80 ? -3.559 5.246 -6.983 1.00 88.44 80 ALA A O 1
ATOM 616 N N . TYR A 1 81 ? -4.347 3.876 -5.376 1.00 87.56 81 TYR A N 1
ATOM 617 C CA . TYR A 1 81 ? -3.842 2.633 -5.940 1.00 87.56 81 TYR A CA 1
ATOM 618 C C . TYR A 1 81 ? -4.492 2.287 -7.284 1.00 87.56 81 TYR A C 1
ATOM 620 O O . TYR A 1 81 ? -3.773 1.945 -8.216 1.00 87.56 81 TYR A O 1
ATOM 628 N N . ASP A 1 82 ? -5.803 2.483 -7.451 1.00 85.81 82 ASP A N 1
ATOM 629 C CA . ASP A 1 82 ? -6.524 2.218 -8.709 1.00 85.81 82 ASP A CA 1
ATOM 630 C C . ASP A 1 82 ? -5.920 2.966 -9.903 1.00 85.81 82 ASP A C 1
ATOM 632 O O . ASP A 1 82 ? -5.986 2.541 -11.059 1.00 85.81 82 ASP A O 1
ATOM 636 N N . ARG A 1 83 ? -5.350 4.151 -9.661 1.00 84.12 83 ARG A N 1
ATOM 637 C CA . ARG A 1 83 ? -4.645 4.909 -10.698 1.00 84.12 83 ARG A CA 1
ATOM 638 C C . ARG A 1 83 ? -3.319 4.245 -11.067 1.00 84.12 83 ARG A C 1
ATOM 640 O O . ARG A 1 83 ? -3.014 4.129 -12.253 1.00 84.12 83 ARG A O 1
ATOM 647 N N . PHE A 1 84 ? -2.561 3.813 -10.065 1.00 85.12 84 PHE A N 1
ATOM 648 C CA . PHE A 1 84 ? -1.301 3.099 -10.246 1.00 85.12 84 PHE A CA 1
ATOM 649 C C . PHE A 1 84 ? -1.518 1.745 -10.939 1.00 85.12 84 PHE A C 1
ATOM 651 O O . PHE A 1 84 ? -0.818 1.410 -11.892 1.00 85.12 84 PHE A O 1
ATOM 658 N N . GLU A 1 85 ? -2.551 1.004 -10.551 1.00 80.81 85 GLU A N 1
ATOM 659 C CA . GLU A 1 85 ? -2.920 -0.258 -11.186 1.00 80.81 85 GLU A CA 1
ATOM 660 C C . GLU A 1 85 ? -3.334 -0.064 -12.652 1.00 80.81 85 GLU A C 1
ATOM 662 O O . GLU A 1 85 ? -2.849 -0.775 -13.534 1.00 80.81 85 GLU A O 1
ATOM 667 N N . ARG A 1 86 ? -4.148 0.957 -12.958 1.00 82.38 86 ARG A N 1
ATOM 668 C CA . ARG A 1 86 ? -4.497 1.304 -14.348 1.00 82.38 86 ARG A CA 1
ATOM 669 C C . ARG A 1 86 ? -3.279 1.649 -15.202 1.00 82.38 86 ARG A C 1
ATOM 671 O O . ARG A 1 86 ? -3.289 1.393 -16.406 1.00 82.38 86 ARG A O 1
ATOM 678 N N . TYR A 1 87 ? -2.232 2.231 -14.617 1.00 82.06 87 TYR A N 1
ATOM 679 C CA . TYR A 1 87 ? -0.969 2.429 -15.326 1.00 82.06 87 TYR A CA 1
ATOM 680 C C . TYR A 1 87 ? -0.315 1.088 -15.681 1.00 82.06 87 TYR A C 1
ATOM 682 O O . TYR A 1 87 ? 0.068 0.881 -16.832 1.00 82.06 87 TYR A O 1
ATOM 690 N N . LEU A 1 88 ? -0.244 0.161 -14.726 1.00 76.38 88 LEU A N 1
ATOM 691 C CA . LEU A 1 88 ? 0.331 -1.168 -14.941 1.00 76.38 88 LEU A CA 1
ATOM 692 C C . LEU A 1 88 ? -0.451 -1.974 -15.988 1.00 76.38 88 LEU A C 1
ATOM 694 O O . LEU A 1 88 ? 0.155 -2.641 -16.825 1.00 76.38 88 LEU A O 1
ATOM 698 N N . GLN A 1 89 ? -1.780 -1.835 -16.016 1.00 73.06 89 GLN A N 1
ATOM 699 C CA . GLN A 1 89 ? -2.660 -2.481 -17.001 1.00 73.06 89 GLN A CA 1
ATOM 700 C C . GLN A 1 89 ? -2.352 -2.089 -18.457 1.00 73.06 89 GLN A C 1
ATOM 702 O O . GLN A 1 89 ? -2.724 -2.810 -19.382 1.00 73.06 89 GLN A O 1
ATOM 707 N N . LYS A 1 90 ? -1.644 -0.974 -18.698 1.00 72.81 90 LYS A N 1
ATOM 708 C CA . LYS A 1 90 ? -1.181 -0.599 -20.047 1.00 72.81 90 LYS A CA 1
ATOM 709 C C . LYS A 1 90 ? -0.132 -1.563 -20.597 1.00 72.81 90 LYS A C 1
ATOM 711 O O . LYS A 1 90 ? -0.026 -1.707 -21.811 1.00 72.81 90 LYS A O 1
ATOM 716 N N . TYR A 1 91 ? 0.638 -2.195 -19.714 1.00 65.81 91 TYR A N 1
ATOM 717 C CA . TYR A 1 91 ? 1.705 -3.124 -20.080 1.00 65.81 91 TYR A CA 1
ATOM 718 C C . TYR A 1 91 ? 1.214 -4.565 -20.170 1.00 65.81 91 TYR A C 1
ATOM 720 O O . TYR A 1 91 ? 1.822 -5.365 -20.875 1.00 65.81 91 TYR A O 1
ATOM 728 N N . GLU A 1 92 ? 0.087 -4.876 -19.528 1.00 60.25 92 GLU A N 1
ATOM 729 C CA . GLU A 1 92 ? -0.611 -6.145 -19.693 1.00 60.25 92 GLU A CA 1
ATOM 730 C C . GLU A 1 92 ? -2.106 -5.989 -19.379 1.00 60.25 92 GLU A C 1
ATOM 732 O O . GLU A 1 92 ? -2.506 -5.683 -18.250 1.00 60.25 92 GLU A O 1
ATOM 737 N N . LYS A 1 93 ? -2.957 -6.221 -20.386 1.00 50.78 93 LYS A N 1
ATOM 738 C CA . LYS A 1 93 ? -4.416 -6.270 -20.222 1.00 50.78 93 LYS A CA 1
ATOM 739 C C . LYS A 1 93 ? -4.795 -7.562 -19.488 1.00 50.78 93 LYS A C 1
ATOM 741 O O . LYS A 1 93 ? -5.147 -8.545 -20.126 1.00 50.78 93 LYS A O 1
ATOM 746 N N . GLY A 1 94 ? -4.684 -7.574 -18.163 1.00 48.38 94 GLY A N 1
ATOM 747 C CA . GLY A 1 94 ? -4.985 -8.772 -17.363 1.00 48.38 94 GLY A CA 1
ATOM 748 C C . GLY A 1 94 ? -4.748 -8.664 -15.855 1.00 48.38 94 GLY A C 1
ATOM 749 O O . GLY A 1 94 ? -5.163 -9.552 -15.117 1.00 48.38 94 GLY A O 1
ATOM 750 N N . LEU A 1 95 ? -4.150 -7.567 -15.372 1.00 49.66 95 LEU A N 1
ATOM 751 C CA . LEU A 1 95 ? -3.842 -7.372 -13.945 1.00 49.66 95 LEU A CA 1
ATOM 752 C C . LEU A 1 95 ? -5.047 -7.492 -13.000 1.00 49.66 95 LEU A C 1
ATOM 754 O O . LEU A 1 95 ? -4.856 -7.834 -11.838 1.00 49.66 95 LEU A O 1
ATOM 758 N N . SER A 1 96 ? -6.271 -7.294 -13.497 1.00 44.12 96 SER A N 1
ATOM 759 C CA . SER A 1 96 ? -7.499 -7.411 -12.704 1.00 44.12 96 SER A CA 1
ATOM 760 C C . SER A 1 96 ? -7.844 -8.847 -12.279 1.00 44.12 96 SER A C 1
ATOM 762 O O . SER A 1 96 ? -8.870 -9.056 -11.638 1.00 44.12 96 SER A O 1
ATOM 764 N N . SER A 1 97 ? -7.057 -9.863 -12.654 1.00 44.50 97 SER A N 1
ATOM 765 C CA . SER A 1 97 ? -7.354 -11.250 -12.284 1.00 44.50 97 SER A CA 1
ATOM 766 C C . SER A 1 97 ? -6.094 -12.108 -12.164 1.00 44.50 97 SER A C 1
ATOM 768 O O . SER A 1 97 ? -5.789 -12.913 -13.030 1.00 44.50 97 SER A O 1
ATOM 770 N N . THR A 1 98 ? -5.348 -11.922 -11.070 1.00 45.69 98 THR A N 1
ATOM 771 C CA . THR A 1 98 ? -4.511 -12.949 -10.400 1.00 45.69 98 THR A CA 1
ATOM 772 C C . THR A 1 98 ? -3.411 -13.676 -11.204 1.00 45.69 98 THR A C 1
ATOM 774 O O . THR A 1 98 ? -2.664 -14.452 -10.608 1.00 45.69 98 THR A O 1
ATOM 777 N N . GLN A 1 99 ? -3.227 -13.435 -12.499 1.00 47.09 99 GLN A N 1
ATOM 778 C CA . GLN A 1 99 ? -2.280 -14.169 -13.334 1.00 47.09 99 GLN A CA 1
ATOM 779 C C . GLN A 1 99 ? -1.076 -13.278 -13.649 1.00 47.09 99 GLN A C 1
ATOM 781 O O . GLN A 1 99 ? -1.090 -12.435 -14.533 1.00 47.09 99 GLN A O 1
ATOM 786 N N . ASP A 1 100 ? -0.048 -13.480 -12.822 1.00 56.88 100 ASP A N 1
ATOM 787 C CA . ASP A 1 100 ? 1.356 -13.172 -13.072 1.00 56.88 100 ASP A CA 1
ATOM 788 C C . ASP A 1 100 ? 1.754 -11.705 -13.277 1.00 56.88 100 ASP A C 1
ATOM 790 O O . ASP A 1 100 ? 2.209 -11.292 -14.336 1.00 56.88 100 ASP A O 1
ATOM 794 N N . ALA A 1 101 ? 1.825 -10.938 -12.183 1.00 56.38 101 ALA A N 1
ATOM 795 C CA . ALA A 1 101 ? 2.585 -9.681 -12.183 1.00 56.38 101 ALA A CA 1
ATOM 796 C C . ALA A 1 101 ? 4.047 -9.847 -12.658 1.00 56.38 101 ALA A C 1
ATOM 798 O O . ALA A 1 101 ? 4.688 -8.873 -13.042 1.00 56.38 101 ALA A O 1
ATOM 799 N N . SER A 1 102 ? 4.595 -11.066 -12.633 1.00 58.09 102 SER A N 1
ATOM 800 C CA . SER A 1 102 ? 5.878 -11.413 -13.251 1.00 58.09 102 SER A CA 1
ATOM 801 C C . SER A 1 102 ? 5.900 -11.147 -14.764 1.00 58.09 102 SER A C 1
ATOM 803 O O . SER A 1 102 ? 6.948 -10.743 -15.272 1.00 58.09 102 SER A O 1
ATOM 805 N N . LEU A 1 103 ? 4.774 -11.297 -15.472 1.00 61.06 103 LEU A N 1
ATOM 806 C CA . LEU A 1 103 ? 4.616 -10.980 -16.896 1.00 61.06 103 LEU A CA 1
ATOM 807 C C . LEU A 1 103 ? 4.555 -9.467 -17.137 1.00 61.06 103 LEU A C 1
ATOM 809 O O . LEU A 1 103 ? 5.300 -8.958 -17.981 1.00 61.06 103 LEU A O 1
ATOM 813 N N . VAL A 1 104 ? 3.790 -8.730 -16.326 1.00 62.16 104 VAL A N 1
ATOM 814 C CA . VAL A 1 104 ? 3.783 -7.253 -16.302 1.00 62.16 104 VAL A CA 1
ATOM 815 C C . VAL A 1 104 ? 5.200 -6.728 -16.120 1.00 62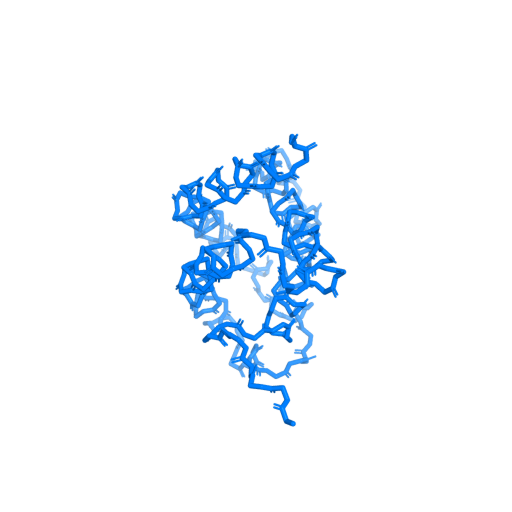.16 104 VAL A C 1
ATOM 817 O O . VAL A 1 104 ? 5.677 -5.873 -16.860 1.00 62.16 104 VAL A O 1
ATOM 820 N N . ILE A 1 105 ? 5.914 -7.292 -15.151 1.00 63.94 105 ILE A N 1
ATOM 821 C CA . ILE A 1 105 ? 7.284 -6.926 -14.817 1.00 63.94 105 ILE A CA 1
ATOM 822 C C . ILE A 1 105 ? 8.244 -7.261 -15.949 1.00 63.94 105 ILE A C 1
ATOM 824 O O . ILE A 1 105 ? 9.106 -6.445 -16.275 1.00 63.94 105 ILE A O 1
ATOM 828 N N . ALA A 1 106 ? 8.116 -8.438 -16.560 1.00 65.88 106 ALA A N 1
ATOM 829 C CA . ALA A 1 106 ? 8.923 -8.811 -17.714 1.00 65.88 106 ALA A CA 1
ATOM 830 C C . ALA A 1 106 ? 8.689 -7.844 -18.885 1.00 65.88 106 ALA A C 1
ATOM 832 O O . ALA A 1 106 ? 9.640 -7.471 -19.571 1.00 65.88 106 ALA A O 1
ATOM 833 N N . SER A 1 107 ? 7.450 -7.392 -19.075 1.00 63.78 107 SER A N 1
ATOM 834 C CA . SER A 1 107 ? 7.065 -6.439 -20.118 1.00 63.78 107 SER A CA 1
ATOM 835 C C . SER A 1 107 ? 7.592 -5.031 -19.832 1.00 63.78 107 SER A C 1
ATOM 837 O O . SER A 1 107 ? 8.220 -4.427 -20.701 1.00 63.78 107 SER A O 1
ATOM 839 N N . VAL A 1 108 ? 7.457 -4.543 -18.596 1.00 64.94 108 VAL A N 1
ATOM 840 C CA . VAL A 1 108 ? 8.014 -3.252 -18.158 1.00 64.94 108 VAL A CA 1
ATOM 841 C C . VAL A 1 108 ? 9.542 -3.249 -18.254 1.00 64.94 108 VAL A C 1
ATOM 843 O O . VAL A 1 108 ? 10.125 -2.290 -18.751 1.00 64.94 108 VAL A O 1
ATOM 846 N N . LYS A 1 109 ? 10.219 -4.333 -17.850 1.00 64.12 109 LYS A N 1
ATOM 847 C CA . LYS A 1 109 ? 11.686 -4.451 -17.937 1.00 64.12 109 LYS A CA 1
ATOM 848 C C . LYS A 1 109 ? 12.216 -4.399 -19.366 1.00 64.12 109 LYS A C 1
ATOM 850 O O . LYS A 1 109 ? 13.306 -3.876 -19.584 1.00 64.12 109 LYS A O 1
ATOM 855 N N . LYS A 1 110 ? 11.466 -4.935 -20.334 1.00 64.56 110 LYS A N 1
ATOM 856 C CA . LYS A 1 110 ? 11.845 -4.901 -21.756 1.00 64.56 110 LYS A CA 1
ATOM 857 C C . LYS A 1 110 ? 11.836 -3.480 -22.326 1.00 64.56 110 LYS A C 1
ATOM 859 O O . LYS A 1 110 ? 12.476 -3.234 -23.345 1.00 64.56 110 LYS A O 1
ATOM 864 N N . VAL A 1 111 ? 11.164 -2.535 -21.664 1.00 62.22 111 VAL A N 1
ATOM 865 C CA . VAL A 1 111 ? 11.010 -1.158 -22.131 1.00 62.22 111 VAL A CA 1
ATOM 866 C C . VAL A 1 111 ? 11.698 -0.202 -21.155 1.00 62.22 111 VAL A C 1
ATOM 868 O O . VAL A 1 111 ? 11.145 0.189 -20.134 1.00 62.22 111 VAL A O 1
ATOM 871 N N . LYS A 1 112 ? 12.916 0.247 -21.488 1.00 60.56 112 LYS A N 1
ATOM 872 C CA . LYS A 1 112 ? 13.706 1.172 -20.643 1.00 60.56 112 LYS A CA 1
ATOM 873 C C . LYS A 1 112 ? 12.936 2.444 -20.237 1.00 60.56 112 LYS A C 1
ATOM 875 O O . LYS A 1 112 ? 13.151 2.969 -19.147 1.00 60.56 112 LYS A O 1
ATOM 880 N N . TRP A 1 113 ? 12.041 2.933 -21.101 1.00 63.25 113 TRP A N 1
ATOM 881 C CA . TRP A 1 113 ? 11.182 4.092 -20.822 1.00 63.25 113 TRP A CA 1
ATOM 882 C C . TRP A 1 113 ? 10.103 3.780 -19.766 1.00 63.25 113 TRP A C 1
ATOM 884 O O . TRP A 1 113 ? 9.954 4.549 -18.817 1.00 63.25 113 TRP A O 1
ATOM 894 N N . ALA A 1 114 ? 9.503 2.587 -19.822 1.00 71.12 114 ALA A N 1
ATOM 895 C CA . ALA A 1 114 ? 8.490 2.131 -18.872 1.00 71.12 114 ALA A CA 1
ATOM 896 C C . ALA A 1 114 ? 9.024 2.037 -17.438 1.00 71.12 114 ALA A C 1
ATOM 898 O O . ALA A 1 114 ? 8.323 2.364 -16.489 1.00 71.12 114 ALA A O 1
ATOM 899 N N . VAL A 1 115 ? 10.291 1.650 -17.253 1.00 72.38 115 VAL A N 1
ATOM 900 C CA . VAL A 1 115 ? 10.910 1.625 -15.914 1.00 72.38 115 VAL A CA 1
ATOM 901 C C . VAL A 1 115 ? 11.052 3.047 -15.340 1.00 72.38 115 VAL A C 1
ATOM 903 O O . VAL A 1 115 ? 10.872 3.264 -14.140 1.00 72.38 115 VAL A O 1
ATOM 906 N N . LYS A 1 116 ? 11.349 4.042 -16.189 1.00 77.25 116 LYS A N 1
ATOM 907 C CA . LYS A 1 116 ? 11.450 5.452 -15.780 1.00 77.25 116 LYS A CA 1
ATOM 908 C C . LYS A 1 116 ? 10.083 6.041 -15.427 1.00 77.25 116 LYS A C 1
ATOM 910 O O . LYS A 1 116 ? 9.972 6.719 -14.409 1.00 77.25 116 LYS A O 1
ATOM 915 N N . GLU A 1 117 ? 9.056 5.792 -16.229 1.00 83.12 117 GLU A N 1
ATOM 916 C CA . GLU A 1 117 ? 7.694 6.201 -15.879 1.00 83.12 117 GLU A CA 1
ATOM 917 C C . GLU A 1 117 ? 7.168 5.470 -14.649 1.00 83.12 117 GLU A C 1
ATOM 919 O O . GLU A 1 117 ? 6.553 6.113 -13.809 1.00 83.12 117 GLU A O 1
ATOM 924 N N . LEU A 1 118 ? 7.440 4.170 -14.491 1.00 82.25 118 LEU A N 1
ATOM 925 C CA . LEU A 1 118 ? 7.000 3.421 -13.316 1.00 82.25 118 LEU A CA 1
ATOM 926 C C . LEU A 1 118 ? 7.583 4.011 -12.029 1.00 82.25 118 LEU A C 1
ATOM 928 O O . LEU A 1 118 ? 6.892 4.068 -11.014 1.00 82.25 118 LEU A O 1
ATOM 932 N N . LYS A 1 119 ? 8.821 4.523 -12.065 1.00 83.88 119 LYS A N 1
ATOM 933 C CA . LYS A 1 119 ? 9.367 5.331 -10.964 1.00 83.88 119 LYS A CA 1
ATOM 934 C C . LYS A 1 119 ? 8.529 6.593 -10.725 1.00 83.88 119 LYS A C 1
ATOM 936 O O . LYS A 1 119 ? 8.205 6.896 -9.583 1.00 83.88 119 LYS A O 1
ATOM 941 N N . GLY A 1 120 ? 8.164 7.318 -11.781 1.00 87.88 120 GLY A N 1
ATOM 942 C CA . GLY A 1 120 ? 7.307 8.505 -11.677 1.00 87.88 120 GLY A CA 1
ATOM 943 C C . GLY A 1 120 ? 5.909 8.203 -11.123 1.00 87.88 120 GLY A C 1
ATOM 944 O O . GLY A 1 120 ? 5.389 8.967 -10.315 1.00 87.88 120 GLY A O 1
ATOM 945 N N . GLU A 1 121 ? 5.310 7.078 -11.503 1.00 89.25 121 GLU A N 1
ATOM 946 C CA . GLU A 1 121 ? 4.030 6.612 -10.959 1.00 89.25 121 GLU A CA 1
ATOM 947 C C . GLU A 1 121 ? 4.161 6.137 -9.509 1.00 89.25 121 GLU A C 1
ATOM 949 O O . GLU A 1 121 ? 3.269 6.382 -8.702 1.00 89.25 121 GLU A O 1
ATOM 954 N N . THR A 1 122 ? 5.303 5.547 -9.143 1.00 88.50 122 THR A N 1
ATOM 955 C CA . THR A 1 122 ? 5.625 5.194 -7.752 1.00 88.50 122 THR A CA 1
ATOM 956 C C . THR A 1 122 ? 5.706 6.444 -6.870 1.00 88.50 122 THR A C 1
ATOM 958 O O . THR A 1 122 ? 5.110 6.474 -5.797 1.00 88.50 122 THR A O 1
ATOM 961 N N . GLU A 1 123 ? 6.374 7.510 -7.325 1.00 90.81 123 GLU A N 1
ATOM 962 C CA . GLU A 1 123 ? 6.420 8.780 -6.581 1.00 90.81 123 GLU A CA 1
ATOM 963 C C . GLU A 1 123 ? 5.043 9.457 -6.493 1.00 90.81 123 GLU A C 1
ATOM 965 O O . GLU A 1 123 ? 4.700 10.040 -5.466 1.00 90.81 123 GLU A O 1
ATOM 970 N N . GLN A 1 124 ? 4.215 9.361 -7.536 1.00 92.31 124 GLN A N 1
ATOM 971 C CA . GLN A 1 124 ? 2.844 9.879 -7.485 1.00 92.31 124 GLN A CA 1
ATOM 972 C C . GLN A 1 124 ? 1.981 9.110 -6.484 1.00 92.31 124 GLN A C 1
ATOM 974 O O . GLN A 1 124 ? 1.270 9.738 -5.700 1.00 92.31 124 GLN A O 1
ATOM 979 N N . LEU A 1 125 ? 2.074 7.775 -6.473 1.00 92.31 125 LEU A N 1
ATOM 980 C CA . LEU A 1 125 ? 1.394 6.944 -5.484 1.00 92.31 125 LEU A CA 1
ATOM 981 C C . LEU A 1 125 ? 1.850 7.318 -4.071 1.00 92.31 125 LEU A C 1
ATOM 983 O O . LEU A 1 125 ? 1.013 7.578 -3.215 1.00 92.31 125 LEU A O 1
ATOM 987 N N . LYS A 1 126 ? 3.161 7.449 -3.853 1.00 93.12 126 LYS A N 1
ATOM 988 C CA . LYS A 1 126 ? 3.745 7.891 -2.582 1.00 93.12 126 LYS A CA 1
ATOM 989 C C . LYS A 1 126 ? 3.207 9.226 -2.100 1.00 93.12 126 LYS A C 1
ATOM 991 O O . LYS A 1 126 ? 2.827 9.348 -0.939 1.00 93.12 126 LYS A O 1
ATOM 996 N N . ASN A 1 127 ? 3.154 10.221 -2.976 1.00 93.50 127 ASN A N 1
ATOM 997 C CA . ASN A 1 127 ? 2.633 11.535 -2.616 1.00 93.50 127 ASN A CA 1
ATOM 998 C C . ASN A 1 127 ? 1.137 11.475 -2.277 1.00 93.50 127 ASN A C 1
ATOM 1000 O O . ASN A 1 127 ? 0.701 12.130 -1.333 1.00 93.50 127 ASN A O 1
ATOM 1004 N N . ALA A 1 128 ? 0.366 10.667 -3.009 1.00 92.25 128 ALA A N 1
ATOM 1005 C CA . ALA A 1 128 ? -1.065 10.499 -2.777 1.00 92.25 128 ALA A CA 1
ATOM 1006 C C . ALA A 1 128 ? -1.379 9.732 -1.479 1.00 92.25 128 ALA A C 1
ATOM 1008 O O . ALA A 1 128 ? -2.390 10.011 -0.839 1.00 92.25 128 ALA A O 1
ATOM 1009 N N . THR A 1 129 ? -0.521 8.793 -1.066 1.00 92.75 129 THR A N 1
ATOM 1010 C CA . THR A 1 129 ? -0.749 7.963 0.128 1.00 92.75 129 THR A CA 1
ATOM 1011 C C . THR A 1 129 ? -0.069 8.492 1.390 1.00 92.75 129 THR A C 1
ATOM 1013 O O . THR A 1 129 ? -0.419 8.061 2.486 1.00 92.75 129 THR A O 1
ATOM 1016 N N . ALA A 1 130 ? 0.841 9.469 1.286 1.00 92.19 130 ALA A N 1
ATOM 1017 C CA . ALA A 1 130 ? 1.579 10.008 2.432 1.00 92.19 130 ALA A CA 1
ATOM 1018 C C . ALA A 1 130 ? 0.679 10.572 3.547 1.00 92.19 130 ALA A C 1
ATOM 1020 O O . ALA A 1 130 ? 0.961 10.357 4.727 1.00 92.19 130 ALA A O 1
ATOM 1021 N N . GLY A 1 131 ? -0.390 11.289 3.183 1.00 93.06 131 GLY A N 1
ATOM 1022 C CA . GLY A 1 131 ? -1.377 11.811 4.135 1.00 93.06 131 GLY A CA 1
ATOM 1023 C C . GLY A 1 131 ? -2.137 10.686 4.847 1.00 93.06 131 GLY A C 1
ATOM 1024 O O . GLY A 1 131 ? -1.989 10.558 6.063 1.00 93.06 131 GLY A O 1
ATOM 1025 N N . PRO A 1 132 ? -2.862 9.827 4.104 1.00 91.94 132 PRO A N 1
ATOM 1026 C CA . PRO A 1 132 ? -3.609 8.707 4.678 1.00 91.94 132 PRO A CA 1
ATOM 1027 C C . PRO A 1 132 ? -2.769 7.769 5.555 1.00 91.94 132 PRO A C 1
ATOM 1029 O O . PRO A 1 132 ? -3.187 7.410 6.650 1.00 91.94 132 PRO A O 1
ATOM 1032 N N . ILE A 1 133 ? -1.548 7.417 5.132 1.00 90.25 133 ILE A N 1
ATOM 1033 C CA . ILE A 1 133 ? -0.638 6.567 5.924 1.00 90.25 133 ILE A CA 1
ATOM 1034 C C . ILE A 1 133 ? -0.270 7.241 7.249 1.00 90.25 133 ILE A C 1
ATOM 1036 O O . ILE A 1 133 ? -0.229 6.591 8.294 1.00 90.25 133 ILE A O 1
ATOM 1040 N N . ARG A 1 134 ? 0.018 8.548 7.225 1.00 92.00 134 ARG A N 1
ATOM 1041 C CA . ARG A 1 134 ? 0.345 9.293 8.444 1.00 92.00 134 ARG A CA 1
ATOM 1042 C C . ARG A 1 134 ? -0.836 9.301 9.407 1.00 92.00 134 ARG A C 1
ATOM 1044 O O . ARG A 1 134 ? -0.630 9.102 10.599 1.00 92.00 134 ARG A O 1
ATOM 1051 N N . GLU A 1 135 ? -2.040 9.518 8.896 1.00 92.56 135 GLU A N 1
ATOM 1052 C CA . GLU A 1 135 ? -3.257 9.522 9.703 1.00 92.56 135 GLU A CA 1
ATOM 1053 C C . GLU A 1 135 ? -3.529 8.150 10.326 1.00 92.56 135 GLU A C 1
ATOM 1055 O O . GLU A 1 135 ? -3.740 8.070 11.533 1.00 92.56 135 GLU A O 1
ATOM 1060 N N . ILE A 1 136 ? -3.397 7.066 9.554 1.00 90.44 136 ILE A N 1
ATOM 1061 C CA . ILE A 1 136 ? -3.508 5.698 10.079 1.00 90.44 136 ILE A CA 1
ATOM 1062 C C . ILE A 1 136 ? -2.518 5.466 11.226 1.00 90.44 136 ILE A C 1
ATOM 1064 O O . ILE A 1 136 ? -2.924 5.019 12.294 1.00 90.44 136 ILE A O 1
ATOM 1068 N N . ASN A 1 137 ? -1.241 5.817 11.049 1.00 88.88 137 ASN A N 1
ATOM 1069 C CA . ASN A 1 137 ? -0.231 5.626 12.096 1.00 88.88 137 ASN A CA 1
ATOM 1070 C C . ASN A 1 137 ? -0.553 6.412 13.379 1.00 88.88 137 ASN A C 1
ATOM 1072 O O . ASN A 1 137 ? -0.324 5.911 14.477 1.00 88.88 137 ASN A O 1
ATOM 1076 N N . LEU A 1 138 ? -1.103 7.626 13.257 1.00 91.19 138 LEU A N 1
ATOM 1077 C CA . LEU A 1 138 ? -1.540 8.416 14.411 1.00 91.19 138 LEU A CA 1
ATOM 1078 C C . LEU A 1 138 ? -2.729 7.765 15.126 1.00 91.19 138 LEU A C 1
ATOM 1080 O O . LEU A 1 138 ? -2.735 7.696 16.351 1.00 91.19 138 LEU A O 1
ATOM 1084 N N . LEU A 1 139 ? -3.717 7.273 14.377 1.00 89.50 139 LEU A N 1
ATOM 1085 C CA . LEU A 1 139 ? -4.899 6.613 14.936 1.00 89.50 139 LEU A CA 1
ATOM 1086 C C . LEU A 1 139 ? -4.544 5.302 15.641 1.00 89.50 139 LEU A C 1
ATOM 1088 O O . LEU A 1 139 ? -5.062 5.040 16.724 1.00 89.50 139 LEU A O 1
ATOM 1092 N N . LEU A 1 140 ? -3.631 4.516 15.061 1.00 86.44 140 LEU A N 1
ATOM 1093 C CA . LEU A 1 140 ? -3.090 3.311 15.690 1.00 86.44 140 LEU A CA 1
ATOM 1094 C C . LEU A 1 140 ? -2.396 3.654 17.011 1.00 86.44 140 LEU A C 1
ATOM 1096 O O . LEU A 1 140 ? -2.726 3.072 18.041 1.00 86.44 140 LEU A O 1
ATOM 1100 N N . HIS A 1 141 ? -1.518 4.662 17.007 1.00 86.75 141 HIS A N 1
ATOM 1101 C CA . HIS A 1 141 ? -0.812 5.096 18.213 1.00 86.75 141 HIS A CA 1
ATOM 1102 C C . HIS A 1 141 ? -1.761 5.612 19.306 1.00 86.75 141 HIS A C 1
ATOM 1104 O O . HIS A 1 141 ? -1.591 5.291 20.476 1.00 86.75 141 HIS A O 1
ATOM 1110 N N . LEU A 1 142 ? -2.797 6.371 18.934 1.00 87.00 142 LEU A N 1
ATOM 1111 C CA . LEU A 1 142 ? -3.813 6.863 19.869 1.00 87.00 142 LEU A CA 1
ATOM 1112 C C . LEU A 1 142 ? -4.695 5.761 20.458 1.00 87.00 142 LEU A C 1
ATOM 1114 O O . LEU A 1 142 ? -5.410 6.037 21.418 1.00 87.00 142 LEU A O 1
ATOM 1118 N N . GLN A 1 143 ? -4.722 4.567 19.864 1.00 81.69 143 GLN A N 1
ATOM 1119 C CA . GLN A 1 143 ? -5.501 3.454 20.394 1.00 81.69 143 GLN A CA 1
ATOM 1120 C C . GLN A 1 143 ? -4.721 2.555 21.350 1.00 81.69 143 GLN A C 1
ATOM 1122 O O . GLN A 1 143 ? -5.330 1.830 22.130 1.00 81.69 143 GLN A O 1
ATOM 1127 N N . GLU A 1 144 ? -3.394 2.575 21.268 1.00 74.75 144 GLU A N 1
ATOM 1128 C CA . GLU A 1 144 ? -2.521 1.869 22.210 1.00 74.75 144 GLU A CA 1
ATOM 1129 C C . GLU A 1 144 ? -2.364 2.621 23.548 1.00 74.75 144 GLU A C 1
ATOM 1131 O O . GLU A 1 144 ? -1.817 2.057 24.496 1.00 74.75 144 GLU A O 1
ATOM 1136 N N . LEU A 1 145 ? -2.849 3.870 23.621 1.00 62.28 145 LEU A N 1
ATOM 1137 C CA . LEU A 1 145 ? -2.931 4.717 24.821 1.00 62.28 145 LEU A CA 1
ATOM 1138 C C . LEU A 1 145 ? -4.258 4.526 25.567 1.00 62.28 145 LEU A C 1
ATOM 1140 O O . LEU A 1 145 ? -4.207 4.473 26.817 1.00 62.28 145 LEU A O 1
#

Sequence (145 aa):
MVVPLFGWSAGDVVVSIKLLRQIGAAFKSADGAKAQYSDAILWLQSFADQLEHVKEYLDAQPTAKYSAEIARQVETIGKAYDRFERYLQKYEKGLSSTQDASLVIASVKKVKWAVKELKGETEQLKNATAGPIREINLLLHLQEL

Secondary structure (DSSP, 8-state):
------SS-HHHHHHHHHHHHHHHHHHHTSTT-TTTTHHHHHHHHHHHHHHHHHHHHHHH-TT-TTHHHHHHHHHHHHHHHHHHHHHHTTT-TTTTSSS-HHHHHHHHHH-HHHHHHHHHHHHHHHHHHHHHHHHHHHHHHHH--

Foldseek 3Di:
DPDQLAPCGLVNLVLLLVLLQVVLVLQCPLPPRCVVCVVLSVLSNVVSVLSVVLSVCCVVCVPAPCSSVLRVLVNQLVVLVVVLVVLLCVQPVPSVDDPDSVSSSVSCSVDPVSNVVNSVSSVSSCVSSVVSSVVSVVSVVVRVD